Protein AF-A0A661SUS1-F1 (afdb_monomer_lite)

pLDDT: mean 85.35, std 13.68, range [36.78, 97.44]

Structure (mmCIF, N/CA/C/O backbone):
data_AF-A0A661SUS1-F1
#
_entry.id   AF-A0A661SUS1-F1
#
loop_
_atom_site.group_PDB
_atom_site.id
_atom_site.type_symbol
_atom_site.label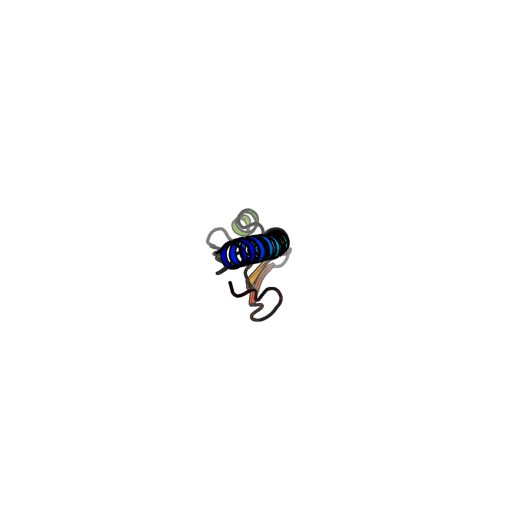_atom_id
_atom_site.label_alt_id
_atom_site.label_comp_id
_atom_site.label_asym_id
_atom_site.label_entity_id
_atom_site.label_seq_id
_atom_site.pdbx_PDB_ins_code
_atom_site.Cartn_x
_atom_site.Cartn_y
_atom_site.Cartn_z
_atom_site.occupancy
_atom_site.B_iso_or_equiv
_atom_site.auth_seq_id
_atom_site.auth_comp_id
_atom_site.auth_asym_id
_atom_site.auth_atom_id
_atom_site.pdbx_PDB_model_num
ATOM 1 N N . MET A 1 1 ? -43.261 8.063 36.021 1.00 57.19 1 MET A N 1
ATOM 2 C CA . MET A 1 1 ? -42.618 9.067 35.139 1.00 57.19 1 MET A CA 1
ATOM 3 C C . MET A 1 1 ? -41.089 9.125 35.297 1.00 57.19 1 MET A C 1
ATOM 5 O O . MET A 1 1 ? -40.405 9.159 34.286 1.00 57.19 1 MET A O 1
ATOM 9 N N . ILE A 1 2 ? -40.533 9.085 36.520 1.00 66.94 2 ILE A N 1
ATOM 10 C CA . ILE A 1 2 ? -39.077 9.222 36.781 1.00 66.94 2 ILE A CA 1
ATOM 11 C C . ILE A 1 2 ? -38.235 8.034 36.253 1.00 66.94 2 ILE A C 1
ATOM 13 O O . ILE A 1 2 ? -37.156 8.250 35.704 1.00 66.94 2 ILE A O 1
ATOM 17 N N . SER A 1 3 ? -38.734 6.790 36.317 1.00 79.69 3 SER A N 1
ATOM 18 C CA . SER A 1 3 ? -37.947 5.610 35.897 1.00 79.69 3 SER A CA 1
ATOM 19 C C . SER A 1 3 ? -37.699 5.521 34.387 1.00 79.69 3 SER A C 1
ATOM 21 O O . SER A 1 3 ? -36.686 4.971 33.954 1.00 79.69 3 SER A O 1
ATOM 23 N N . LEU A 1 4 ? -38.591 6.091 33.571 1.00 83.12 4 LEU A N 1
ATOM 24 C CA . LEU A 1 4 ? -38.440 6.093 32.116 1.00 83.12 4 LEU A CA 1
ATOM 25 C C . LEU A 1 4 ? -37.310 7.043 31.695 1.00 83.12 4 LEU A C 1
ATOM 27 O O . LEU A 1 4 ? -36.455 6.668 30.900 1.00 83.12 4 LEU A O 1
ATOM 31 N N . GLN A 1 5 ? -37.257 8.233 32.303 1.00 88.06 5 GLN A N 1
ATOM 32 C CA . GLN A 1 5 ? -36.188 9.213 32.084 1.00 88.06 5 GLN A CA 1
ATOM 33 C C . GLN A 1 5 ? -34.827 8.674 32.549 1.00 88.06 5 GLN A C 1
ATOM 35 O O . GLN A 1 5 ? -33.845 8.779 31.819 1.00 88.06 5 GLN A O 1
ATOM 40 N N . GLN A 1 6 ? -34.776 7.997 33.704 1.00 88.62 6 GLN A N 1
ATOM 41 C CA . GLN A 1 6 ? -33.564 7.303 34.160 1.00 88.62 6 GLN A CA 1
ATOM 42 C C . GLN A 1 6 ? -33.130 6.186 33.200 1.00 88.62 6 GLN A C 1
ATOM 44 O O . GLN A 1 6 ? -31.938 6.006 32.954 1.00 88.62 6 GLN A O 1
ATOM 49 N N . THR A 1 7 ? -34.085 5.452 32.620 1.00 88.94 7 THR A N 1
ATOM 50 C CA . THR A 1 7 ? -33.792 4.384 31.653 1.00 88.94 7 THR A CA 1
ATOM 51 C C . THR A 1 7 ? -33.218 4.942 30.354 1.00 88.94 7 THR A C 1
ATOM 53 O O . THR A 1 7 ? -32.233 4.401 29.851 1.00 88.94 7 THR A O 1
ATOM 56 N N . VAL A 1 8 ? -33.793 6.028 29.828 1.00 92.69 8 VAL A N 1
ATOM 57 C CA . VAL A 1 8 ? -33.272 6.718 28.639 1.00 92.69 8 VAL A CA 1
ATOM 58 C C . VAL A 1 8 ? -31.870 7.254 28.917 1.00 92.69 8 VAL A C 1
ATOM 60 O O . VAL A 1 8 ? -30.955 6.936 28.167 1.00 92.69 8 VAL A O 1
ATOM 63 N N . ALA A 1 9 ? -31.661 7.962 30.031 1.00 91.94 9 ALA A N 1
ATOM 64 C CA . ALA A 1 9 ? -30.350 8.502 30.394 1.00 91.94 9 ALA A CA 1
ATOM 65 C C . ALA A 1 9 ? -29.271 7.411 30.522 1.00 91.94 9 ALA A C 1
ATOM 67 O O . ALA A 1 9 ? -28.169 7.569 29.994 1.00 91.94 9 ALA A O 1
ATOM 68 N N . ARG A 1 10 ? -29.598 6.275 31.158 1.00 91.19 10 ARG A N 1
ATOM 69 C CA . ARG A 1 10 ? -28.679 5.132 31.276 1.00 91.19 10 ARG A CA 1
ATOM 70 C C . ARG A 1 10 ? -28.317 4.555 29.910 1.00 91.19 10 ARG A C 1
ATOM 72 O O . ARG A 1 10 ? -27.138 4.359 29.630 1.00 91.19 10 ARG A O 1
ATOM 79 N N . ARG A 1 11 ? -29.312 4.312 29.053 1.00 91.00 11 ARG A N 1
ATOM 80 C CA . ARG A 1 11 ? -29.080 3.757 27.712 1.00 91.00 11 ARG A CA 1
ATOM 81 C C . ARG A 1 11 ? -28.301 4.716 26.817 1.00 91.00 11 ARG A C 1
ATOM 83 O O . ARG A 1 11 ? -27.438 4.260 26.079 1.00 91.00 11 ARG A O 1
ATOM 90 N N . THR A 1 12 ? -28.544 6.022 26.912 1.00 94.12 12 THR A N 1
ATOM 91 C CA . THR A 1 12 ? -27.759 7.032 26.189 1.00 94.12 12 THR A CA 1
ATOM 92 C C . THR A 1 12 ? -26.302 7.027 26.649 1.00 94.12 12 THR A C 1
ATOM 94 O O . THR A 1 12 ? -25.403 7.058 25.817 1.00 94.12 12 THR A O 1
ATOM 97 N N . ALA A 1 13 ? -26.044 6.920 27.957 1.00 93.94 13 ALA A N 1
ATOM 98 C CA . ALA A 1 13 ? -24.681 6.844 28.484 1.00 93.94 13 ALA A CA 1
ATOM 99 C C . ALA A 1 13 ? -23.947 5.559 28.050 1.00 93.94 13 ALA A C 1
ATOM 101 O O . ALA A 1 13 ? -22.773 5.615 27.676 1.00 93.94 13 ALA A O 1
ATOM 102 N N . GLU A 1 14 ? -24.636 4.414 28.064 1.00 94.94 14 GLU A N 1
ATOM 103 C CA . GLU A 1 14 ? -24.110 3.139 27.558 1.00 94.94 14 GLU A CA 1
ATOM 104 C C . GLU A 1 14 ? -23.812 3.218 26.055 1.00 94.94 14 GLU A C 1
ATOM 106 O O . GLU A 1 14 ? -22.712 2.864 25.633 1.00 94.94 14 GLU A O 1
ATOM 111 N N . LEU A 1 15 ? -24.738 3.765 25.260 1.00 94.69 15 LEU A N 1
ATOM 112 C CA . LEU A 1 15 ? -24.565 3.949 23.819 1.00 94.69 15 LEU A CA 1
ATOM 113 C C . LEU A 1 15 ? -23.362 4.844 23.503 1.00 94.69 15 LEU A C 1
ATOM 115 O O . LEU A 1 15 ? -22.521 4.463 22.694 1.00 94.69 15 LEU A O 1
ATOM 119 N N . SER A 1 16 ? -23.226 5.986 24.180 1.00 95.75 16 SER A N 1
ATOM 120 C CA . SER A 1 16 ? -22.082 6.889 23.999 1.00 95.75 16 SER A CA 1
ATOM 121 C C . SER A 1 16 ? -20.752 6.258 24.418 1.00 95.75 16 SER A C 1
ATOM 123 O O . SER A 1 16 ? -19.697 6.608 23.888 1.00 95.75 16 SER A O 1
ATOM 125 N N . LYS A 1 17 ? -20.757 5.334 25.386 1.00 96.38 17 LYS A N 1
ATOM 126 C CA . LYS A 1 17 ? -19.555 4.575 25.755 1.00 96.38 17 LYS A CA 1
ATOM 127 C C . LYS A 1 17 ? -19.184 3.572 24.663 1.00 96.38 17 LYS A C 1
ATOM 129 O O . LYS A 1 17 ? -18.020 3.518 24.280 1.00 96.38 17 LYS A O 1
ATOM 134 N N . THR A 1 18 ? -20.155 2.819 24.153 1.00 95.25 18 THR A N 1
ATOM 135 C CA . THR A 1 18 ? -19.927 1.867 23.059 1.00 95.25 18 THR A CA 1
ATOM 136 C C . THR A 1 18 ? -19.469 2.576 21.788 1.00 95.25 18 THR A C 1
ATOM 138 O O . THR A 1 18 ? -18.529 2.110 21.152 1.00 95.25 18 THR A O 1
ATOM 141 N N . LEU A 1 19 ? -20.068 3.724 21.452 1.00 96.56 19 LEU A N 1
ATOM 142 C CA . LEU A 1 19 ? -19.693 4.508 20.276 1.00 96.56 19 LEU A CA 1
ATOM 143 C C . LEU A 1 19 ? -18.225 4.942 20.334 1.00 96.56 19 LEU A C 1
ATOM 145 O O . LEU A 1 19 ? -17.494 4.696 19.382 1.00 96.56 19 LEU A O 1
ATOM 149 N N . ARG A 1 20 ? -17.773 5.476 21.476 1.00 96.81 20 ARG A N 1
ATOM 150 C CA . ARG A 1 20 ? -16.359 5.839 21.664 1.00 96.81 20 ARG A CA 1
ATOM 151 C C . ARG A 1 20 ? -15.417 4.658 21.449 1.00 96.81 20 ARG A C 1
ATOM 153 O O . ARG A 1 20 ? -14.422 4.801 20.754 1.00 96.81 20 ARG A O 1
ATOM 160 N N . GLY A 1 21 ? -15.753 3.481 21.980 1.00 96.81 21 GLY A N 1
ATOM 161 C CA . GLY A 1 21 ? -14.936 2.281 21.769 1.00 96.81 21 GL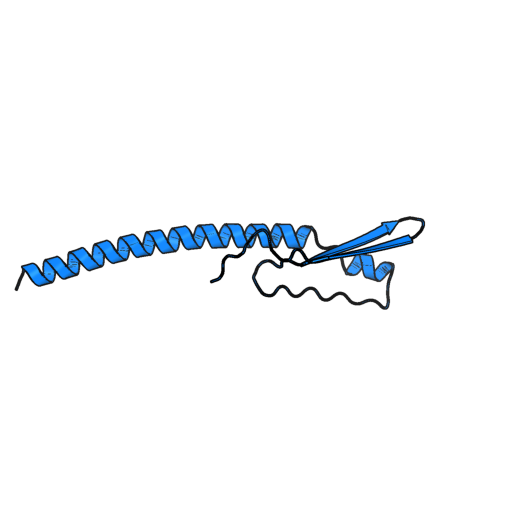Y A CA 1
ATOM 162 C C . GLY A 1 21 ? -14.854 1.861 20.296 1.00 96.81 21 GLY A C 1
ATOM 163 O O . GLY A 1 21 ? -13.797 1.441 19.829 1.00 96.81 21 GLY A O 1
ATOM 164 N N . VAL A 1 22 ? -15.949 2.007 19.542 1.00 96.50 22 VAL A N 1
ATOM 165 C CA . VAL A 1 22 ? -15.966 1.752 18.092 1.00 96.50 22 VAL A CA 1
ATOM 166 C C . VAL A 1 22 ? -15.128 2.787 17.338 1.00 96.50 22 VAL A C 1
ATOM 168 O O . VAL A 1 22 ? -14.370 2.418 16.445 1.00 96.50 22 VAL A O 1
ATOM 171 N N . GLU A 1 23 ? -15.229 4.065 17.700 1.00 97.19 23 GLU A N 1
ATOM 172 C CA . GLU A 1 23 ? -14.454 5.150 17.087 1.00 97.19 23 GLU A CA 1
ATOM 173 C C . GLU A 1 23 ? -12.948 4.982 17.322 1.00 97.19 23 GLU A C 1
ATOM 175 O O . GLU A 1 23 ? -12.165 5.108 16.379 1.00 97.19 23 GLU A O 1
ATOM 180 N N . GLU A 1 24 ? -12.542 4.634 18.545 1.00 97.44 24 GLU A N 1
ATOM 181 C CA . GLU A 1 24 ? -11.148 4.342 18.897 1.00 97.44 24 GLU A CA 1
ATOM 182 C C . GLU A 1 24 ? -10.608 3.156 18.085 1.00 97.44 24 GLU A C 1
ATOM 184 O O . GLU A 1 24 ? -9.560 3.261 17.440 1.00 97.44 24 GLU A O 1
ATOM 189 N N . ALA A 1 25 ? -11.352 2.046 18.037 1.00 94.88 25 ALA A N 1
ATOM 190 C CA . ALA A 1 25 ? -10.974 0.874 17.250 1.00 94.88 25 ALA A CA 1
ATOM 191 C C . ALA A 1 25 ? -10.857 1.199 15.751 1.00 94.88 25 ALA A C 1
ATOM 193 O O . ALA A 1 25 ? -9.885 0.808 15.101 1.00 94.88 25 ALA A O 1
ATOM 194 N N . ASN A 1 26 ? -11.808 1.961 15.207 1.00 95.75 26 ASN A N 1
ATOM 195 C CA . ASN A 1 26 ? -11.772 2.406 13.818 1.00 95.75 26 ASN A CA 1
ATOM 196 C C . ASN A 1 26 ? -10.560 3.311 13.542 1.00 95.75 26 ASN A C 1
ATOM 198 O O . ASN A 1 26 ? -9.895 3.161 12.517 1.00 95.75 26 ASN A O 1
ATOM 202 N N . GLY A 1 27 ? -10.222 4.204 14.477 1.00 96.38 27 GLY A N 1
ATOM 203 C CA . GLY A 1 27 ? -9.026 5.041 14.402 1.00 96.38 27 GLY A CA 1
ATOM 204 C C . GLY A 1 27 ? -7.743 4.213 14.293 1.00 96.38 27 GLY A C 1
ATOM 205 O O . GLY A 1 27 ? -6.917 4.467 13.414 1.00 96.38 27 GLY A O 1
ATOM 206 N N . HIS A 1 28 ? -7.603 3.175 15.122 1.00 95.56 28 HIS A N 1
ATOM 207 C CA . HIS A 1 28 ? -6.462 2.259 15.061 1.00 95.56 28 HIS A CA 1
ATOM 208 C C . HIS A 1 28 ? -6.394 1.485 13.739 1.00 95.56 28 HIS A C 1
ATOM 210 O O . HIS A 1 28 ? -5.329 1.424 13.124 1.00 95.56 28 HIS A O 1
ATOM 216 N N . ILE A 1 29 ? -7.524 0.957 13.257 1.00 92.75 29 ILE A N 1
ATOM 217 C CA . ILE A 1 29 ? -7.593 0.240 11.974 1.00 92.75 29 ILE A CA 1
ATOM 218 C C . ILE A 1 29 ? -7.168 1.157 10.821 1.00 92.75 29 ILE A C 1
ATOM 220 O O . ILE A 1 29 ? -6.337 0.777 9.994 1.00 92.75 29 ILE A O 1
ATOM 224 N N . MET A 1 30 ? -7.677 2.390 10.789 1.00 93.31 30 MET A N 1
ATOM 225 C CA . MET A 1 30 ? -7.331 3.363 9.752 1.00 93.31 30 MET A CA 1
ATOM 226 C C . MET A 1 30 ? -5.853 3.763 9.795 1.00 93.31 30 MET A C 1
ATOM 228 O O . MET A 1 30 ? -5.239 3.948 8.741 1.00 93.31 30 MET A O 1
ATOM 232 N N . ALA A 1 31 ? -5.256 3.855 10.987 1.00 94.00 31 ALA A N 1
ATOM 233 C CA . ALA A 1 31 ? -3.823 4.091 11.133 1.00 94.00 31 ALA A CA 1
ATOM 234 C C . ALA A 1 31 ? -2.995 2.934 10.546 1.00 94.00 31 ALA A C 1
ATOM 236 O O . ALA A 1 31 ? -2.055 3.181 9.787 1.00 94.00 31 ALA A O 1
ATOM 237 N N . SER A 1 32 ? -3.375 1.682 10.818 1.00 92.12 32 SER A N 1
ATOM 238 C CA . SER A 1 32 ? -2.712 0.500 10.250 1.00 92.12 32 SER A CA 1
ATOM 239 C C . SER A 1 32 ? -2.840 0.428 8.727 1.00 92.12 32 SER A C 1
ATOM 241 O O . SER A 1 32 ? -1.848 0.171 8.046 1.00 92.12 32 SER A O 1
ATOM 243 N N . ILE A 1 33 ? -4.024 0.713 8.177 1.00 89.94 33 ILE A N 1
ATOM 244 C CA . ILE A 1 33 ? -4.240 0.747 6.721 1.00 89.94 33 ILE A CA 1
ATOM 245 C C . ILE A 1 33 ? -3.365 1.829 6.074 1.00 89.94 33 ILE A C 1
ATOM 247 O O . ILE A 1 33 ? -2.741 1.594 5.039 1.00 89.94 33 ILE A O 1
ATOM 251 N N . ARG A 1 34 ? -3.264 3.011 6.694 1.00 92.00 34 ARG A N 1
ATOM 252 C CA . ARG A 1 34 ? -2.417 4.100 6.188 1.00 92.00 34 ARG A CA 1
ATOM 253 C C . ARG A 1 34 ? -0.933 3.746 6.235 1.00 92.00 34 ARG A C 1
ATOM 255 O O . ARG A 1 34 ? -0.203 4.071 5.304 1.00 92.00 34 ARG A O 1
ATOM 262 N N . TYR A 1 35 ? -0.495 3.063 7.288 1.00 93.25 35 TYR A N 1
ATOM 263 C CA . TYR A 1 35 ? 0.868 2.553 7.369 1.00 93.25 35 TYR A CA 1
ATOM 264 C C . TYR A 1 35 ? 1.160 1.541 6.250 1.00 93.25 35 TYR A C 1
ATOM 266 O O . TYR A 1 35 ? 2.167 1.675 5.556 1.00 93.25 35 TYR A O 1
ATOM 274 N N . ALA A 1 36 ? 0.250 0.593 6.008 1.00 90.00 36 ALA A N 1
ATOM 275 C CA . ALA A 1 36 ? 0.382 -0.378 4.922 1.00 90.00 36 ALA A CA 1
ATOM 276 C C . ALA A 1 36 ? 0.445 0.291 3.536 1.00 90.00 36 ALA A C 1
ATOM 278 O O . ALA A 1 36 ? 1.250 -0.118 2.703 1.00 90.00 36 ALA A O 1
ATOM 279 N N . LYS A 1 37 ? -0.333 1.359 3.307 1.00 90.00 37 LYS A N 1
ATOM 280 C CA . LYS A 1 37 ? -0.242 2.174 2.084 1.00 90.00 37 LYS A CA 1
ATOM 281 C C . LYS A 1 37 ? 1.152 2.766 1.897 1.00 90.00 37 LYS A C 1
ATOM 283 O O . LYS A 1 37 ? 1.724 2.627 0.823 1.00 90.00 37 LYS A O 1
ATOM 288 N N . ASN A 1 38 ? 1.703 3.396 2.935 1.00 91.31 38 ASN A N 1
ATOM 289 C CA . ASN A 1 38 ? 3.033 4.002 2.856 1.00 91.31 38 ASN A CA 1
ATOM 290 C C . ASN A 1 38 ? 4.110 2.951 2.546 1.00 91.31 38 ASN A C 1
ATOM 292 O O . ASN A 1 38 ? 5.009 3.207 1.749 1.00 91.31 38 ASN A O 1
ATOM 296 N N . LEU A 1 39 ? 4.000 1.761 3.148 1.00 89.81 39 LEU A N 1
ATOM 297 C CA . LEU A 1 39 ? 4.896 0.647 2.854 1.00 89.81 39 LEU A CA 1
ATOM 298 C C . LEU A 1 39 ? 4.768 0.209 1.389 1.00 89.81 39 LEU A C 1
ATOM 300 O O . LEU A 1 39 ? 5.776 0.118 0.697 1.00 89.81 39 LEU A O 1
ATOM 304 N N . GLN A 1 40 ? 3.545 0.003 0.898 1.00 88.06 40 GLN A N 1
ATOM 305 C CA . GLN A 1 40 ? 3.304 -0.372 -0.495 1.00 88.06 40 GLN A CA 1
ATOM 306 C C . GLN A 1 40 ? 3.869 0.660 -1.478 1.00 88.06 40 GLN A C 1
ATOM 308 O O . GLN A 1 40 ? 4.574 0.283 -2.407 1.00 88.06 40 GLN A O 1
ATOM 313 N N . GLU A 1 41 ? 3.613 1.951 -1.260 1.00 87.75 41 GLU A N 1
ATOM 314 C CA . GLU A 1 41 ? 4.128 3.025 -2.116 1.00 87.75 41 GLU A CA 1
ATOM 315 C C . GLU A 1 41 ? 5.659 3.080 -2.116 1.00 87.75 41 GLU A C 1
ATOM 317 O O . GLU A 1 41 ? 6.249 3.345 -3.158 1.00 87.75 41 GLU A O 1
ATOM 322 N N . SER A 1 42 ? 6.306 2.770 -0.987 1.00 89.19 42 SER A N 1
ATOM 323 C CA . SER A 1 42 ? 7.772 2.715 -0.905 1.00 89.19 42 SER A CA 1
ATOM 324 C C . SER A 1 42 ? 8.399 1.557 -1.690 1.00 89.19 42 SER A C 1
ATOM 326 O O . SER A 1 42 ? 9.584 1.608 -2.004 1.00 89.19 42 SER A O 1
ATOM 328 N N . MET A 1 43 ? 7.617 0.521 -2.006 1.00 86.31 43 MET A N 1
ATOM 329 C CA . MET A 1 43 ? 8.062 -0.631 -2.796 1.00 86.31 43 MET A CA 1
ATOM 330 C C . MET A 1 43 ? 7.847 -0.438 -4.301 1.00 86.31 43 MET A C 1
ATOM 332 O O . MET A 1 43 ? 8.390 -1.211 -5.088 1.00 86.31 43 MET A O 1
ATOM 336 N N . LEU A 1 44 ? 7.044 0.552 -4.712 1.00 87.88 44 LEU A N 1
ATOM 337 C CA . LEU A 1 44 ? 6.811 0.824 -6.126 1.00 87.88 44 LEU A CA 1
ATOM 338 C C . LEU A 1 44 ? 8.053 1.484 -6.747 1.00 87.88 44 LEU A C 1
ATOM 340 O O . LEU A 1 44 ? 8.618 2.411 -6.162 1.00 87.88 44 LEU A O 1
ATOM 344 N N . PRO A 1 45 ? 8.477 1.044 -7.941 1.00 87.62 45 PRO A N 1
ATOM 345 C CA . PRO A 1 45 ? 9.663 1.576 -8.591 1.00 87.62 45 PRO A CA 1
ATOM 346 C C . PRO A 1 45 ? 9.436 3.013 -9.077 1.00 87.62 45 PRO A C 1
ATOM 348 O O . PRO A 1 45 ? 8.319 3.435 -9.400 1.00 87.62 45 PRO A O 1
ATOM 351 N N . SER A 1 46 ? 10.525 3.773 -9.169 1.00 88.75 46 SER A N 1
ATOM 352 C CA . SER A 1 46 ? 10.497 5.155 -9.639 1.00 88.75 46 SER A CA 1
ATOM 353 C C . SER A 1 46 ? 10.144 5.219 -11.126 1.00 88.75 46 SER A C 1
ATOM 355 O O . SER A 1 46 ? 10.945 4.874 -11.992 1.00 88.75 46 SER A O 1
ATOM 357 N N . VAL A 1 47 ? 8.955 5.733 -11.454 1.00 87.88 47 VAL A N 1
ATOM 358 C CA . VAL A 1 47 ? 8.526 5.917 -12.855 1.00 87.88 47 VAL A CA 1
ATOM 359 C C . VAL A 1 47 ? 9.491 6.824 -13.629 1.00 87.88 47 VAL A C 1
ATOM 361 O O . VAL A 1 47 ? 9.718 6.613 -14.820 1.00 87.88 47 VAL A O 1
ATOM 364 N N . THR A 1 48 ? 10.090 7.814 -12.962 1.00 89.00 48 THR A N 1
ATOM 365 C CA . THR A 1 48 ? 11.095 8.705 -13.561 1.00 89.00 48 THR A CA 1
ATOM 366 C C . THR A 1 48 ? 12.360 7.943 -13.949 1.00 89.00 48 THR A C 1
ATOM 368 O O . THR A 1 48 ? 12.897 8.145 -15.036 1.00 89.00 48 THR A O 1
ATOM 371 N N . GLU A 1 49 ? 12.817 7.037 -13.086 1.00 87.94 49 GLU A N 1
ATOM 372 C CA . GLU A 1 49 ? 13.979 6.192 -13.356 1.00 87.94 49 GLU A CA 1
ATOM 373 C C . GLU A 1 49 ? 13.695 5.236 -14.514 1.00 87.94 49 GLU A C 1
ATOM 375 O O . GLU A 1 49 ? 14.459 5.188 -15.476 1.00 87.94 49 GLU A O 1
ATOM 380 N N . ILE A 1 50 ? 12.534 4.575 -14.506 1.00 89.75 50 ILE A N 1
ATOM 381 C CA . ILE A 1 50 ? 12.146 3.662 -15.585 1.00 89.75 50 ILE A CA 1
ATOM 382 C C . ILE A 1 50 ? 12.093 4.382 -16.938 1.00 89.75 50 ILE A C 1
ATOM 384 O O . ILE A 1 50 ? 12.596 3.861 -17.932 1.00 89.75 50 ILE A O 1
ATOM 388 N N . ARG A 1 51 ? 11.544 5.602 -16.989 1.00 90.75 51 ARG A N 1
ATOM 389 C CA . ARG A 1 51 ? 11.482 6.408 -18.221 1.00 90.75 51 ARG A CA 1
ATOM 390 C C . ARG A 1 51 ? 12.848 6.779 -18.791 1.00 90.75 51 ARG A C 1
ATOM 392 O O . ARG A 1 51 ? 12.933 7.071 -19.978 1.00 90.75 51 ARG A O 1
ATOM 399 N N . THR A 1 52 ? 13.906 6.741 -17.983 1.00 90.69 52 THR A N 1
ATOM 400 C CA . THR A 1 52 ? 15.279 6.945 -18.470 1.00 90.69 52 THR A CA 1
ATOM 401 C C . THR A 1 52 ? 15.716 5.796 -19.384 1.00 90.69 52 THR A C 1
ATOM 403 O O . THR A 1 52 ? 16.466 6.010 -20.332 1.00 90.69 52 THR A O 1
ATOM 406 N N . TYR A 1 53 ? 15.212 4.584 -19.134 1.00 88.81 53 TYR A N 1
ATOM 407 C CA . TYR A 1 53 ? 15.547 3.379 -19.897 1.00 88.81 53 TYR A CA 1
ATOM 408 C C . TYR A 1 53 ? 14.471 2.992 -20.921 1.00 88.81 53 TYR A C 1
ATOM 410 O O . TYR A 1 53 ? 14.787 2.393 -21.946 1.00 88.81 53 TYR A O 1
ATOM 418 N N . LEU A 1 54 ? 13.209 3.338 -20.658 1.00 90.38 54 LEU A N 1
ATOM 419 C CA . LEU A 1 54 ? 12.051 3.069 -21.510 1.00 90.38 54 LEU A CA 1
ATOM 420 C C . LEU A 1 54 ? 11.270 4.376 -21.750 1.00 90.38 54 LEU A C 1
ATOM 422 O O . LEU A 1 54 ? 10.237 4.595 -21.111 1.00 90.38 54 LEU A O 1
ATOM 426 N N . PRO A 1 55 ? 11.745 5.269 -22.636 1.00 91.00 55 PRO A N 1
ATOM 427 C CA . PRO A 1 55 ? 11.169 6.608 -22.798 1.00 91.00 55 PRO A CA 1
ATOM 428 C C . PRO A 1 55 ? 9.729 6.587 -23.329 1.00 91.00 55 PRO A C 1
ATOM 430 O O . PRO A 1 55 ? 8.901 7.375 -22.875 1.00 91.00 55 PRO A O 1
ATOM 433 N N . ASP A 1 56 ? 9.399 5.630 -24.198 1.00 93.25 56 ASP A N 1
ATOM 434 C CA . ASP A 1 56 ? 8.065 5.472 -24.796 1.00 93.25 56 ASP A CA 1
ATOM 435 C C . ASP A 1 56 ? 7.139 4.560 -23.961 1.00 93.25 56 ASP A C 1
ATOM 437 O O . ASP A 1 56 ? 6.287 3.848 -24.496 1.00 93.25 56 ASP A O 1
ATOM 441 N N . SER A 1 57 ? 7.312 4.548 -22.633 1.00 90.62 57 SER A N 1
ATOM 442 C CA . SER A 1 57 ? 6.529 3.719 -21.705 1.00 90.62 57 SER A CA 1
ATOM 443 C C . SER A 1 57 ? 5.566 4.520 -20.823 1.00 90.62 57 SER A C 1
ATOM 445 O O . SER A 1 57 ? 5.755 5.707 -20.528 1.00 90.62 57 SER A O 1
ATOM 447 N N . PHE A 1 58 ? 4.517 3.843 -20.350 1.00 89.25 58 PHE A N 1
ATOM 448 C CA . PHE A 1 58 ? 3.580 4.377 -19.369 1.00 89.25 58 PHE A CA 1
ATOM 449 C C . PHE A 1 58 ? 3.306 3.359 -18.261 1.00 89.25 58 PHE A C 1
ATOM 451 O O . PHE A 1 58 ? 3.278 2.153 -18.494 1.00 89.25 58 PHE A O 1
ATOM 458 N N . PHE A 1 59 ? 3.072 3.871 -17.053 1.00 87.19 59 PHE A N 1
ATOM 459 C CA . PHE A 1 59 ? 2.733 3.084 -15.872 1.00 87.19 59 PHE A CA 1
ATOM 460 C C . PHE A 1 59 ? 1.457 3.655 -15.273 1.00 87.19 59 PHE A C 1
ATOM 462 O O . PHE A 1 59 ? 1.361 4.860 -15.037 1.00 87.19 59 PHE A O 1
ATOM 469 N N . ILE A 1 60 ? 0.469 2.794 -15.046 1.00 87.25 60 ILE A N 1
ATOM 470 C CA . ILE A 1 60 ? -0.787 3.158 -14.395 1.00 87.25 60 ILE A CA 1
ATOM 471 C C . ILE A 1 60 ? -0.948 2.228 -13.206 1.00 87.25 60 ILE A C 1
ATOM 47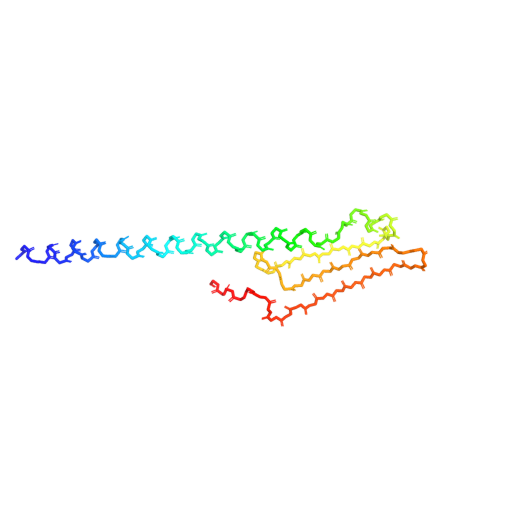3 O O . ILE A 1 60 ? -1.176 1.034 -13.373 1.00 87.25 60 ILE A O 1
ATOM 477 N N . TRP A 1 61 ? -0.850 2.793 -12.009 1.00 86.94 61 TRP A N 1
ATOM 478 C CA . TRP A 1 61 ? -1.153 2.091 -10.772 1.00 86.94 61 TRP A CA 1
ATOM 479 C C . TRP A 1 61 ? -2.321 2.795 -10.089 1.00 86.94 61 TRP A C 1
ATOM 481 O O . TRP A 1 61 ? -2.225 3.960 -9.703 1.00 86.94 61 TRP A O 1
ATOM 491 N N . LYS A 1 62 ? -3.462 2.106 -10.026 1.00 86.25 62 LYS A N 1
ATOM 492 C CA . LYS A 1 62 ? -4.721 2.649 -9.510 1.00 86.25 62 LYS A CA 1
ATOM 493 C C . LYS A 1 62 ? -5.381 1.615 -8.594 1.00 86.25 62 LYS A C 1
ATOM 495 O O . LYS A 1 62 ? -6.204 0.833 -9.073 1.00 86.25 62 LYS A O 1
ATOM 500 N N . PRO A 1 63 ? -5.022 1.579 -7.299 1.00 85.00 63 PRO A N 1
ATOM 501 C CA . PRO A 1 63 ? -5.653 0.664 -6.359 1.00 85.00 63 PRO A CA 1
ATOM 502 C C . PRO A 1 63 ? -7.144 1.004 -6.210 1.00 85.00 63 PRO A C 1
ATOM 504 O O . PRO A 1 63 ? -7.549 2.164 -6.320 1.00 85.00 63 PRO A O 1
ATOM 507 N N . ARG A 1 64 ? -7.977 -0.018 -5.979 1.00 83.38 64 ARG A N 1
ATOM 508 C CA . ARG A 1 64 ? -9.421 0.161 -5.744 1.00 83.38 64 ARG A CA 1
ATOM 509 C C . ARG A 1 64 ? -9.705 0.804 -4.383 1.00 83.38 64 ARG A C 1
ATOM 511 O O . ARG A 1 64 ? -10.602 1.633 -4.279 1.00 83.38 64 ARG A O 1
ATOM 518 N N . ASP A 1 65 ? -8.950 0.386 -3.372 1.00 85.88 65 ASP A N 1
ATOM 519 C CA . ASP A 1 65 ? -9.055 0.817 -1.978 1.00 85.88 65 ASP A CA 1
ATOM 520 C C . ASP A 1 65 ? -7.766 1.566 -1.564 1.00 85.88 65 ASP A C 1
ATOM 522 O O . ASP A 1 65 ? -6.895 1.821 -2.395 1.00 85.88 65 ASP A O 1
ATOM 526 N N . ILE A 1 66 ? -7.617 1.928 -0.281 1.00 84.81 66 ILE A N 1
ATOM 527 C CA . ILE A 1 66 ? -6.441 2.677 0.226 1.00 84.81 66 ILE A CA 1
ATOM 528 C C . ILE A 1 66 ? -5.119 1.919 -0.018 1.00 84.81 66 ILE A C 1
ATOM 530 O O . ILE A 1 66 ? -4.075 2.543 -0.198 1.00 84.81 66 ILE A O 1
ATOM 534 N N . VAL A 1 67 ? -5.174 0.586 -0.036 1.00 85.62 67 VAL A N 1
ATOM 535 C CA . VAL A 1 67 ? -4.059 -0.321 -0.336 1.00 85.62 67 VAL A CA 1
ATOM 536 C C . VAL A 1 67 ? -4.506 -1.253 -1.460 1.00 85.62 67 VAL A C 1
ATOM 538 O O . VAL A 1 67 ? -5.602 -1.815 -1.398 1.00 85.62 67 VAL A O 1
ATOM 541 N N . GLY A 1 68 ? -3.682 -1.401 -2.497 1.00 82.94 68 GLY A N 1
ATOM 542 C CA . GLY A 1 68 ? -3.931 -2.328 -3.604 1.00 82.94 68 GLY A CA 1
ATOM 543 C C . GLY A 1 68 ? -3.465 -3.751 -3.293 1.00 82.94 68 GLY A C 1
ATOM 544 O O . GLY A 1 68 ? -2.605 -3.947 -2.439 1.00 82.94 68 GLY A O 1
ATOM 545 N N . GLY A 1 69 ? -4.005 -4.749 -3.995 1.00 80.31 69 GLY A N 1
ATOM 546 C CA . GLY A 1 69 ? -3.401 -6.091 -4.036 1.00 80.31 69 GLY A CA 1
ATOM 547 C C . GLY A 1 69 ? -2.246 -6.171 -5.036 1.00 80.31 69 GLY A C 1
ATOM 548 O O . GLY A 1 69 ? -1.317 -6.949 -4.856 1.00 80.31 69 GLY A O 1
ATOM 549 N N . ASP A 1 70 ? -2.281 -5.319 -6.055 1.00 84.50 70 ASP A N 1
ATOM 550 C CA . ASP A 1 70 ? -1.348 -5.393 -7.168 1.00 84.50 70 ASP A CA 1
ATOM 551 C C . ASP A 1 70 ? -0.123 -4.530 -6.891 1.00 84.50 70 ASP A C 1
ATOM 553 O O . ASP A 1 70 ? -0.233 -3.365 -6.487 1.00 84.50 70 ASP A O 1
ATOM 557 N N . ILE A 1 71 ? 1.049 -5.090 -7.161 1.00 85.44 71 ILE A N 1
ATOM 558 C CA . ILE A 1 71 ? 2.317 -4.368 -7.164 1.00 85.44 71 ILE A CA 1
ATOM 559 C C . ILE A 1 71 ? 3.024 -4.616 -8.489 1.00 85.44 71 ILE A C 1
ATOM 561 O O . ILE A 1 71 ? 2.827 -5.637 -9.149 1.00 85.44 71 ILE A O 1
ATOM 565 N N . PHE A 1 72 ? 3.871 -3.677 -8.881 1.00 88.06 72 PHE A N 1
ATOM 566 C CA . PHE A 1 72 ? 4.781 -3.881 -9.994 1.00 88.06 72 PHE A CA 1
ATOM 567 C C . PHE A 1 72 ? 6.199 -3.566 -9.545 1.00 88.06 72 PHE A C 1
ATOM 569 O O . PHE A 1 72 ? 6.413 -2.711 -8.688 1.00 88.06 72 PHE A O 1
ATOM 576 N N . TYR A 1 73 ? 7.152 -4.286 -10.118 1.00 89.00 73 TYR A N 1
ATOM 577 C CA . TYR A 1 73 ? 8.579 -4.107 -9.922 1.00 89.00 73 TYR A CA 1
ATOM 578 C C . TYR A 1 73 ? 9.215 -3.859 -11.283 1.00 89.00 73 TYR A C 1
ATOM 580 O O . TYR A 1 73 ? 8.817 -4.467 -12.281 1.00 89.00 73 TYR A O 1
ATOM 588 N N . ALA A 1 74 ? 10.187 -2.959 -11.328 1.00 90.06 74 ALA A N 1
ATOM 589 C CA . ALA A 1 74 ? 10.921 -2.650 -12.537 1.00 90.06 74 ALA A CA 1
ATOM 590 C C . ALA A 1 74 ? 12.361 -2.316 -12.171 1.00 90.06 74 ALA A C 1
ATOM 592 O O . ALA A 1 74 ? 12.585 -1.533 -11.249 1.00 90.06 74 ALA A O 1
ATOM 593 N N . ASP A 1 75 ? 13.305 -2.917 -12.886 1.00 89.06 75 ASP A N 1
ATOM 594 C CA . ASP A 1 75 ? 14.729 -2.767 -12.605 1.00 89.06 75 ASP A CA 1
ATOM 595 C C . ASP A 1 75 ? 15.575 -2.969 -13.868 1.00 89.06 75 ASP A C 1
ATOM 597 O O . ASP A 1 75 ? 15.169 -3.656 -14.816 1.00 89.06 75 ASP A O 1
ATOM 601 N N . ARG A 1 76 ? 16.765 -2.367 -13.881 1.00 88.56 76 ARG A N 1
ATOM 602 C CA . ARG A 1 76 ? 17.725 -2.424 -14.985 1.00 88.56 76 ARG A CA 1
ATOM 603 C C . ARG A 1 76 ? 18.994 -3.134 -14.530 1.00 88.56 76 ARG A C 1
ATOM 605 O O . ARG A 1 76 ? 19.608 -2.788 -13.532 1.00 88.56 76 ARG A O 1
ATOM 612 N N . PHE A 1 77 ? 19.460 -4.055 -15.361 1.00 89.56 77 PHE A N 1
ATOM 613 C CA . PHE A 1 77 ? 20.760 -4.713 -15.223 1.00 89.56 77 PHE A CA 1
ATOM 614 C C . PHE A 1 77 ? 21.615 -4.410 -16.447 1.00 89.56 77 PHE A C 1
ATOM 616 O O . PHE A 1 77 ? 21.094 -3.958 -17.460 1.00 89.56 77 PHE A O 1
ATOM 623 N N . GLU A 1 78 ? 22.910 -4.718 -16.420 1.00 88.44 78 GLU A N 1
ATOM 624 C CA . GLU A 1 78 ? 23.795 -4.503 -17.578 1.00 88.44 78 GLU A CA 1
ATOM 625 C C . GLU A 1 78 ? 23.238 -5.128 -18.875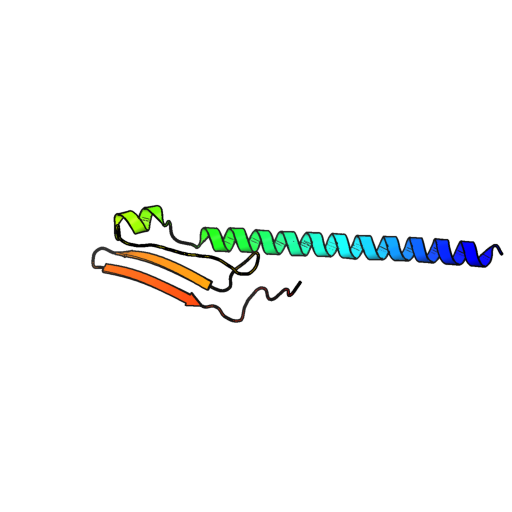 1.00 88.44 78 GLU A C 1
ATOM 627 O O . GLU A 1 78 ? 23.215 -4.487 -19.928 1.00 88.44 78 GLU A O 1
ATOM 632 N N . SER A 1 79 ? 22.693 -6.346 -18.792 1.00 89.50 79 SER A N 1
ATOM 633 C CA . SER A 1 79 ? 22.255 -7.142 -19.947 1.00 89.50 79 SER A CA 1
ATOM 634 C C . SER A 1 79 ? 20.795 -6.950 -20.365 1.00 89.50 79 SER A C 1
ATOM 636 O O . SER A 1 79 ? 20.436 -7.294 -21.487 1.00 89.50 79 SER A O 1
ATOM 638 N N . GLY A 1 80 ? 19.932 -6.403 -19.505 1.00 87.75 80 GLY A N 1
ATOM 639 C CA . GLY A 1 80 ? 18.489 -6.371 -19.775 1.00 87.75 80 GLY A CA 1
ATOM 640 C C . GLY A 1 80 ? 17.682 -5.496 -18.819 1.00 87.75 80 GLY A C 1
ATOM 641 O O . GLY A 1 80 ? 18.221 -4.911 -17.882 1.00 87.75 80 GLY A O 1
ATOM 642 N N . PHE A 1 81 ? 16.400 -5.343 -19.110 1.00 90.50 81 PHE A N 1
ATOM 643 C CA . PHE A 1 81 ? 15.443 -4.667 -18.242 1.00 90.50 81 PHE A CA 1
ATOM 644 C C . PHE A 1 81 ? 14.405 -5.698 -17.813 1.00 90.50 81 PHE A C 1
ATOM 646 O O . PHE A 1 81 ? 13.981 -6.510 -18.638 1.00 90.50 81 PHE A O 1
ATOM 653 N N . LEU A 1 82 ? 14.010 -5.686 -16.545 1.00 91.38 82 LEU A N 1
ATOM 654 C CA . LEU A 1 82 ? 12.985 -6.578 -16.018 1.00 91.38 82 LEU A CA 1
ATOM 655 C C . LEU A 1 82 ? 11.805 -5.772 -15.526 1.00 91.38 82 LEU A C 1
ATOM 657 O O . LEU A 1 82 ? 11.957 -4.797 -14.798 1.00 91.38 82 LEU A O 1
ATOM 661 N N . ILE A 1 83 ? 10.623 -6.243 -15.903 1.00 91.62 83 ILE A N 1
ATOM 662 C CA . ILE A 1 83 ? 9.349 -5.782 -15.377 1.00 91.62 83 ILE A CA 1
ATOM 663 C C . ILE A 1 83 ? 8.629 -7.010 -14.852 1.00 91.62 83 ILE A C 1
ATOM 665 O O . ILE A 1 83 ? 8.484 -8.001 -15.568 1.00 91.62 83 ILE A O 1
ATOM 669 N N . ALA A 1 84 ? 8.160 -6.930 -13.616 1.00 90.56 84 ALA A N 1
ATOM 670 C CA . ALA A 1 84 ? 7.269 -7.913 -13.031 1.00 90.56 84 ALA A CA 1
ATOM 671 C C . ALA A 1 84 ? 5.991 -7.210 -12.582 1.00 90.56 84 ALA A C 1
ATOM 673 O O . ALA A 1 84 ? 6.040 -6.206 -11.876 1.00 90.56 84 ALA A O 1
ATOM 674 N N . VAL A 1 85 ? 4.845 -7.748 -12.987 1.00 89.56 85 VAL A N 1
ATOM 675 C CA . VAL A 1 85 ? 3.537 -7.350 -12.466 1.00 89.56 85 VAL A CA 1
ATOM 676 C C . VAL A 1 85 ? 3.039 -8.504 -11.617 1.00 89.56 85 VAL A C 1
ATOM 678 O O . VAL A 1 85 ? 3.009 -9.645 -12.077 1.00 89.56 85 VAL A O 1
ATOM 681 N N . ILE A 1 86 ? 2.708 -8.210 -10.369 1.00 87.19 86 ILE A N 1
ATOM 682 C CA . ILE A 1 86 ? 2.338 -9.202 -9.371 1.00 87.19 86 ILE A CA 1
ATOM 683 C C . ILE A 1 86 ? 0.927 -8.854 -8.908 1.00 87.19 86 ILE A C 1
ATOM 685 O O . ILE A 1 86 ? 0.713 -7.845 -8.238 1.00 87.19 86 ILE A O 1
ATO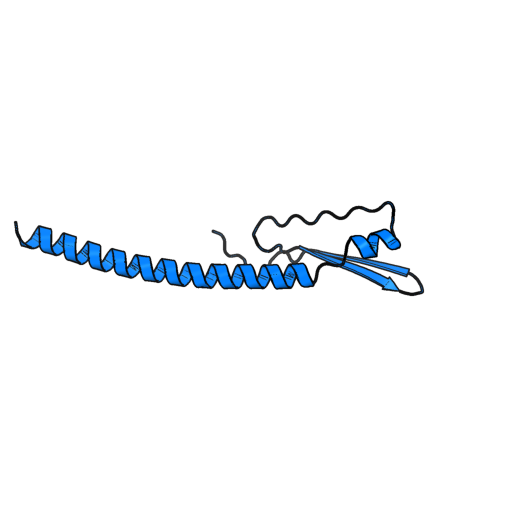M 689 N N . ASP A 1 87 ? -0.026 -9.695 -9.291 1.00 85.31 87 ASP A N 1
ATOM 690 C CA . ASP A 1 87 ? -1.400 -9.659 -8.799 1.00 85.31 87 ASP A CA 1
ATOM 691 C C . ASP A 1 87 ? -1.471 -10.538 -7.543 1.00 85.31 87 ASP A C 1
ATOM 693 O O . ASP A 1 87 ? -1.500 -11.770 -7.620 1.00 85.31 87 ASP A O 1
ATOM 697 N N . CYS A 1 88 ? -1.454 -9.906 -6.367 1.00 71.00 88 CYS A N 1
ATOM 698 C CA . CYS A 1 88 ? -1.694 -10.594 -5.101 1.00 71.00 88 CYS A CA 1
ATOM 699 C C . CYS A 1 88 ? -3.195 -10.573 -4.778 1.00 71.00 88 CYS A C 1
ATOM 701 O O . CYS A 1 88 ? -3.637 -10.017 -3.765 1.00 71.00 88 CYS A O 1
ATOM 703 N N . THR A 1 89 ? -4.010 -11.190 -5.629 1.00 60.38 89 THR A N 1
ATOM 704 C CA . THR A 1 89 ? -5.432 -11.423 -5.367 1.00 60.38 89 THR A CA 1
ATOM 705 C C . THR A 1 89 ? -5.592 -12.350 -4.155 1.00 60.38 89 THR A C 1
ATOM 707 O O . THR A 1 89 ? -5.575 -13.571 -4.269 1.00 60.38 89 THR A O 1
ATOM 710 N N . GLY A 1 90 ? -5.786 -11.774 -2.959 1.00 55.12 90 GLY A N 1
ATOM 711 C CA . GLY A 1 90 ? -6.282 -12.521 -1.791 1.00 55.12 90 GLY A CA 1
ATOM 712 C C . GLY A 1 90 ? -5.728 -12.178 -0.405 1.00 55.12 90 GLY A C 1
ATOM 713 O O . GLY A 1 90 ? -6.421 -12.457 0.571 1.00 55.12 90 GLY A O 1
ATOM 714 N N . THR A 1 91 ? -4.563 -11.540 -0.261 1.00 51.53 91 THR A N 1
ATOM 715 C CA . THR A 1 91 ? -3.900 -11.403 1.061 1.00 51.53 91 THR A CA 1
ATOM 716 C C . THR A 1 91 ? -3.117 -10.078 1.085 1.00 51.53 91 THR A C 1
ATOM 718 O O . THR A 1 91 ? -2.333 -9.853 0.177 1.00 51.53 91 THR A O 1
ATOM 721 N N . ALA A 1 92 ? -3.306 -9.093 1.982 1.00 47.41 92 ALA A N 1
ATOM 722 C CA . ALA A 1 92 ? -3.388 -9.164 3.449 1.00 47.41 92 ALA A CA 1
ATOM 723 C C . ALA A 1 92 ? -4.397 -8.198 4.132 1.00 47.41 92 ALA A C 1
ATOM 725 O O . ALA A 1 92 ? -4.452 -8.147 5.357 1.00 47.41 92 ALA A O 1
ATOM 726 N N . PHE A 1 93 ? -5.203 -7.432 3.390 1.00 47.22 93 PHE A N 1
ATOM 727 C CA . PHE A 1 93 ? -6.142 -6.459 3.978 1.00 47.22 93 PHE A CA 1
ATOM 728 C C . PHE A 1 93 ? -7.492 -6.459 3.246 1.00 47.22 93 PHE A C 1
ATOM 730 O O . PHE A 1 93 ? -7.888 -5.490 2.606 1.00 47.22 93 PHE A O 1
ATOM 737 N N . ARG A 1 94 ? -8.259 -7.550 3.348 1.00 44.19 94 ARG A N 1
ATOM 738 C CA . ARG A 1 94 ? -9.708 -7.465 3.098 1.00 44.19 94 ARG A CA 1
ATOM 739 C C . ARG A 1 94 ? -10.400 -6.927 4.351 1.00 44.19 94 ARG A C 1
ATOM 741 O O . ARG A 1 94 ? -11.007 -7.682 5.099 1.00 44.19 94 ARG A O 1
ATOM 748 N N . ALA A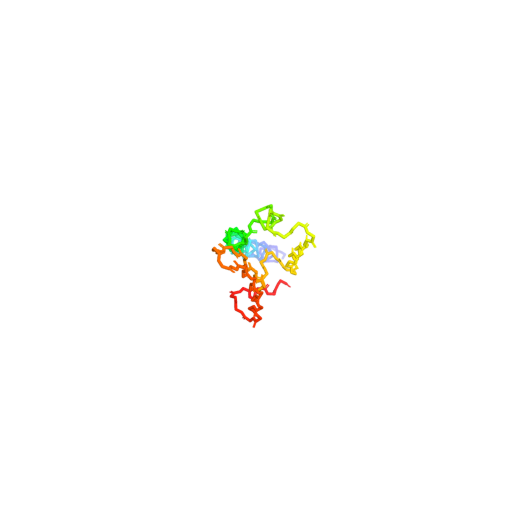 1 95 ? -10.331 -5.614 4.554 1.00 40.59 95 ALA A N 1
ATOM 749 C CA . ALA A 1 95 ? -11.335 -4.896 5.332 1.00 40.59 95 ALA A CA 1
ATOM 750 C C . ALA A 1 95 ? -12.364 -4.364 4.330 1.00 40.59 95 ALA A C 1
ATOM 752 O O . ALA A 1 95 ? -12.137 -3.364 3.655 1.00 40.59 95 ALA A O 1
ATOM 753 N N . ARG A 1 96 ? -13.460 -5.102 4.148 1.00 36.78 96 ARG A N 1
ATOM 754 C CA . ARG A 1 96 ? -14.616 -4.603 3.402 1.00 36.78 96 ARG A CA 1
ATOM 755 C C . ARG A 1 96 ? -15.297 -3.588 4.329 1.00 36.78 96 ARG A C 1
ATOM 757 O O . ARG A 1 96 ? -15.856 -4.012 5.338 1.00 36.78 96 ARG A O 1
ATOM 764 N N . LEU A 1 97 ? -15.131 -2.294 4.048 1.00 41.06 97 LEU A N 1
ATOM 765 C CA . LEU A 1 97 ? -15.959 -1.231 4.632 1.00 41.06 97 LEU A CA 1
ATOM 766 C C . LEU A 1 97 ? -17.381 -1.318 4.063 1.00 41.06 97 LEU A C 1
ATOM 768 O O . LEU A 1 97 ? -17.511 -1.708 2.877 1.00 41.06 97 LEU A O 1
#

Foldseek 3Di:
DVVVVVVVVVVVVVVVVVVVVVVVVVVVVVVVLLVQLVVQVVQADDPVVVCVVVVVDDDDDDAPDSDHQKHKDWDDDPVDIDIDIDRNPPDDDPPDD

Secondary structure (DSSP, 8-state):
-HHHHHHHHHHHHHHHHHHHHHHHHHHHHHHHHHHHHHHHHHHS--HHHHHHH-TT-------SSSS-SEEEEEEE-SS-EEEEEEE-TT-S-----

Radius of gyration: 23.77 Å; chains: 1; bounding box: 66×22×62 Å

Sequence (97 aa):
MISLQQTVARRTAELSKTLRGVEEANGHIMASIRYAKNLQESMLPSVTEIRTYLPDSFFIWKPRDIVGGDIFYADRFESGFLIAVIDCTGTAFRARL